Protein AF-A0A3G8M3N9-F1 (afdb_monomer_lite)

Foldseek 3Di:
DPPPPDPQVQDLLDDPPDDCPDPLNVQLNVLLVVLCVVLHPPQGSVLSNVLSVLVSVLVVLVVVVVVPDPVSVVVNVVSVVVNVVSVVVSVVVSVVVVVPDPPCPDPVNVVVVVVVVVVVVVVVVVVPDDDDPDDDPPDDDDD

Secondary structure (DSSP, 8-state):
------HHHH-TT--TT--TTSHHHHHHHHHHHHHHHHH-TTS-HHHHHHHHHHHHHHHHHHHHHHTT-TTHHHHHHHHHHHHHHHHHHHHHHHHHHHHHS--TTSHHHHHHHHHHHHHHHHHHHHHTSPPPP----------

Radius of gyration: 30.29 Å; chains: 1; bounding box: 43×37×116 Å

pLDDT: mean 84.7, std 15.25, range [39.91, 98.19]

Structure (mmCIF, N/CA/C/O backbone):
data_AF-A0A3G8M3N9-F1
#
_entry.id   AF-A0A3G8M3N9-F1
#
loop_
_atom_site.group_PDB
_atom_site.id
_atom_site.type_symbol
_atom_site.label_atom_id
_atom_site.label_alt_id
_atom_site.label_comp_id
_atom_site.label_asym_id
_atom_site.label_entity_id
_atom_site.label_seq_id
_atom_site.pdbx_PDB_ins_code
_atom_site.Cartn_x
_atom_site.Cartn_y
_atom_site.Cartn_z
_atom_site.occupancy
_atom_site.B_iso_or_equiv
_atom_site.auth_seq_id
_atom_site.auth_comp_id
_atom_site.auth_asym_id
_atom_site.auth_atom_id
_atom_site.pdbx_PDB_model_num
ATOM 1 N N . MET A 1 1 ? -2.028 -26.681 -23.724 1.00 39.91 1 MET A N 1
ATOM 2 C CA . MET A 1 1 ? -2.853 -26.130 -22.621 1.00 39.91 1 MET A CA 1
ATOM 3 C C . MET A 1 1 ? -2.352 -24.737 -22.240 1.00 39.91 1 MET A C 1
ATOM 5 O O . MET A 1 1 ? -1.288 -24.620 -21.642 1.00 39.91 1 MET A O 1
ATOM 9 N N . LYS A 1 2 ? -3.063 -23.667 -22.626 1.00 42.22 2 LYS A N 1
ATOM 10 C CA . LYS A 1 2 ? -2.748 -22.293 -22.189 1.00 42.22 2 LYS A CA 1
ATOM 11 C C . LYS A 1 2 ? -3.097 -22.171 -20.701 1.00 42.22 2 LYS A C 1
ATOM 13 O O . LYS A 1 2 ? -4.257 -22.325 -20.338 1.00 42.22 2 LYS A O 1
ATOM 18 N N . LYS A 1 3 ? -2.102 -21.921 -19.840 1.00 43.47 3 LYS A N 1
ATOM 19 C CA . LYS A 1 3 ? -2.322 -21.617 -18.417 1.00 43.47 3 LYS A CA 1
ATOM 20 C C . LYS A 1 3 ? -3.145 -20.331 -18.323 1.00 43.47 3 LYS A C 1
ATOM 22 O O . LYS A 1 3 ? -2.592 -19.244 -18.471 1.00 43.47 3 LYS A O 1
ATOM 27 N N . ALA A 1 4 ? -4.442 -20.453 -18.056 1.00 46.28 4 ALA A N 1
ATOM 28 C CA . ALA A 1 4 ? -5.263 -19.355 -17.568 1.00 46.28 4 ALA A CA 1
ATOM 29 C C . ALA A 1 4 ? -4.754 -18.975 -16.166 1.00 46.28 4 ALA A C 1
ATOM 31 O O . ALA A 1 4 ? -5.276 -19.424 -15.150 1.00 46.28 4 ALA A O 1
ATOM 32 N N . ARG A 1 5 ? -3.652 -18.217 -16.094 1.00 43.53 5 ARG A N 1
ATOM 33 C CA . ARG A 1 5 ? -3.229 -17.586 -14.842 1.00 43.53 5 ARG A CA 1
ATOM 34 C C . ARG A 1 5 ? -4.316 -16.579 -14.492 1.00 43.53 5 ARG A C 1
ATOM 36 O O . ARG A 1 5 ? -4.538 -15.624 -15.229 1.00 43.53 5 ARG A O 1
ATOM 43 N N . ALA A 1 6 ? -5.046 -16.888 -13.428 1.00 47.31 6 ALA A N 1
ATOM 44 C CA . ALA A 1 6 ? -6.281 -16.234 -13.051 1.00 47.31 6 ALA A CA 1
ATOM 45 C C . ALA A 1 6 ? -6.126 -14.708 -12.988 1.00 47.31 6 ALA A C 1
ATOM 47 O O . ALA A 1 6 ? -5.319 -14.169 -12.232 1.00 47.31 6 ALA A O 1
ATOM 48 N N . VAL A 1 7 ? -6.964 -14.021 -13.763 1.00 51.06 7 VAL A N 1
ATOM 49 C CA . VAL A 1 7 ? -7.136 -12.559 -13.783 1.00 51.06 7 VAL A CA 1
ATOM 50 C C . VAL A 1 7 ? -7.358 -12.003 -12.367 1.00 51.06 7 VAL A C 1
ATOM 52 O O . VAL A 1 7 ? -6.904 -10.912 -12.041 1.00 51.06 7 VAL A O 1
ATOM 55 N N . VAL A 1 8 ? -7.967 -12.797 -11.480 1.00 51.59 8 VAL A N 1
ATOM 56 C CA . VAL A 1 8 ? -8.188 -12.453 -10.067 1.00 51.59 8 VAL A CA 1
ATOM 57 C C . VAL A 1 8 ? -6.897 -12.495 -9.240 1.00 51.59 8 VAL A C 1
ATOM 59 O O . VAL A 1 8 ? -6.744 -11.711 -8.309 1.00 51.59 8 VAL A O 1
ATOM 62 N N . THR A 1 9 ? -5.926 -13.354 -9.565 1.00 60.75 9 THR A N 1
ATOM 63 C CA . THR A 1 9 ? -4.680 -13.464 -8.785 1.00 60.75 9 THR A CA 1
ATOM 64 C C . THR A 1 9 ? -3.749 -12.275 -9.026 1.00 60.75 9 THR A C 1
ATOM 66 O O . THR A 1 9 ? -3.033 -11.891 -8.103 1.00 60.75 9 THR A O 1
ATOM 69 N N . ASN A 1 10 ? -3.826 -11.641 -10.203 1.00 72.69 10 ASN A N 1
ATOM 70 C CA . ASN A 1 10 ? -2.924 -10.558 -10.609 1.00 72.69 10 ASN A CA 1
ATOM 71 C C . ASN A 1 10 ? -3.518 -9.143 -10.535 1.00 72.69 10 ASN A C 1
ATOM 73 O O . ASN A 1 10 ? -2.767 -8.196 -10.750 1.00 72.69 10 ASN A O 1
ATOM 77 N N . ASP A 1 11 ? -4.810 -8.973 -10.231 1.00 86.88 11 ASP A N 1
ATOM 78 C CA . ASP A 1 11 ? -5.426 -7.640 -10.134 1.00 86.88 11 ASP A CA 1
ATOM 79 C C . ASP A 1 11 ? -5.176 -6.984 -8.759 1.00 86.88 11 ASP A C 1
ATOM 81 O O . ASP A 1 11 ? -5.795 -7.390 -7.767 1.00 86.88 11 ASP A O 1
ATOM 85 N N . PRO A 1 12 ? -4.319 -5.953 -8.653 1.00 88.56 12 PRO A N 1
ATOM 86 C CA . PRO A 1 12 ? -4.007 -5.311 -7.375 1.00 88.56 12 PRO A CA 1
ATOM 87 C C . PRO A 1 12 ? -5.227 -4.676 -6.695 1.00 88.56 12 PRO A C 1
ATOM 89 O O . PRO A 1 12 ? -5.212 -4.511 -5.479 1.00 88.56 12 PRO A O 1
ATOM 92 N N . ARG A 1 13 ? -6.299 -4.391 -7.447 1.00 90.06 13 ARG A N 1
ATOM 93 C CA . ARG A 1 13 ? -7.539 -3.787 -6.941 1.00 90.06 13 ARG A CA 1
ATOM 94 C C . ARG A 1 13 ? -8.489 -4.779 -6.277 1.00 90.06 13 ARG A C 1
ATOM 96 O O . ARG A 1 13 ? -9.524 -4.362 -5.767 1.00 90.06 13 ARG A O 1
ATOM 103 N N . ARG A 1 14 ? -8.200 -6.085 -6.308 1.00 88.56 14 ARG A N 1
ATOM 104 C CA . ARG A 1 14 ? -9.098 -7.131 -5.788 1.00 88.56 14 ARG A CA 1
ATOM 105 C C . ARG A 1 14 ? -8.430 -7.947 -4.692 1.00 88.56 14 ARG A C 1
ATOM 107 O O . ARG A 1 14 ? -7.286 -8.372 -4.841 1.00 88.56 14 ARG A O 1
ATOM 114 N N . LEU A 1 15 ? -9.189 -8.223 -3.635 1.00 84.88 15 LEU A N 1
ATOM 115 C CA . LEU A 1 15 ? -8.854 -9.188 -2.589 1.00 84.88 15 LEU A CA 1
ATOM 116 C C . LEU A 1 15 ? -9.733 -10.431 -2.735 1.00 84.88 15 LEU A C 1
ATOM 118 O O . LEU A 1 15 ? -10.928 -10.336 -3.022 1.00 84.88 15 LEU A O 1
ATOM 122 N N . ALA A 1 16 ? -9.134 -11.607 -2.555 1.00 83.31 16 ALA A N 1
ATOM 123 C CA . ALA A 1 16 ? -9.873 -12.863 -2.578 1.00 83.31 16 ALA A CA 1
ATOM 124 C C . ALA A 1 16 ? -10.864 -12.909 -1.404 1.00 83.31 16 ALA A C 1
ATOM 126 O O . ALA A 1 16 ? -10.524 -12.519 -0.292 1.00 83.31 16 ALA A O 1
ATOM 127 N N . GLY A 1 17 ? -12.091 -13.366 -1.662 1.00 83.25 17 GLY A N 1
ATOM 128 C CA . GLY A 1 17 ? -13.136 -13.470 -0.639 1.00 83.25 17 GLY A CA 1
ATOM 129 C C . GLY A 1 17 ? -13.821 -12.151 -0.261 1.00 83.25 17 GLY A C 1
ATOM 130 O O . GLY A 1 17 ? -14.751 -12.178 0.536 1.00 83.25 17 GLY A O 1
ATOM 131 N N . ILE A 1 18 ? -13.427 -11.011 -0.846 1.00 83.62 18 ILE A N 1
ATOM 132 C CA . ILE A 1 18 ? -14.061 -9.716 -0.567 1.00 83.62 18 ILE A CA 1
ATOM 133 C C . ILE A 1 18 ? -14.978 -9.302 -1.715 1.00 83.62 18 ILE A C 1
ATOM 135 O O . ILE A 1 18 ? -14.574 -9.162 -2.873 1.00 83.62 18 ILE A O 1
ATOM 139 N N . ALA A 1 19 ? -16.233 -9.035 -1.365 1.00 88.69 19 ALA A N 1
ATOM 140 C CA . ALA A 1 19 ? -17.197 -8.421 -2.255 1.00 88.69 19 ALA A CA 1
ATOM 141 C C . ALA A 1 19 ? -16.809 -6.962 -2.539 1.00 88.69 19 ALA A C 1
ATOM 143 O O . ALA A 1 19 ? -16.996 -6.069 -1.709 1.00 88.69 19 ALA A O 1
ATOM 144 N N . MET A 1 20 ? -16.306 -6.700 -3.745 1.00 88.56 20 MET A N 1
ATOM 145 C CA . MET A 1 20 ? -15.821 -5.376 -4.159 1.00 88.56 20 MET A CA 1
ATOM 146 C C . MET A 1 20 ? -16.928 -4.315 -4.301 1.00 88.56 20 MET A C 1
ATOM 148 O O . MET A 1 20 ? -16.626 -3.140 -4.492 1.00 88.56 20 MET A O 1
ATOM 152 N N . HIS A 1 21 ? -18.199 -4.711 -4.213 1.00 91.94 21 HIS A N 1
ATOM 153 C CA . HIS A 1 21 ? -19.342 -3.798 -4.162 1.00 91.94 21 HIS A CA 1
ATOM 154 C C . HIS A 1 21 ? -19.680 -3.332 -2.739 1.00 91.94 21 HIS A C 1
ATOM 156 O O . HIS A 1 21 ? -20.480 -2.417 -2.590 1.00 91.94 21 HIS A O 1
ATOM 162 N N . SER A 1 22 ? -19.115 -3.946 -1.694 1.00 94.12 22 SER A N 1
ATOM 163 C CA . SER A 1 22 ? -19.306 -3.502 -0.307 1.00 94.12 22 SER A CA 1
ATOM 164 C C . SER A 1 22 ? -18.595 -2.169 -0.047 1.00 94.12 22 SER A C 1
ATOM 166 O O . SER A 1 22 ? -17.692 -1.795 -0.794 1.00 94.12 22 SER A O 1
ATOM 168 N N . ALA A 1 23 ? -18.966 -1.455 1.021 1.00 93.25 23 ALA A N 1
ATOM 169 C CA . ALA A 1 23 ? -18.277 -0.220 1.413 1.00 93.25 23 ALA A CA 1
ATOM 170 C C . ALA A 1 23 ? -16.768 -0.454 1.628 1.00 93.25 23 ALA A C 1
ATOM 172 O O . ALA A 1 23 ? -15.947 0.249 1.046 1.00 93.25 23 ALA A O 1
ATOM 173 N N . HIS A 1 24 ? -16.416 -1.516 2.359 1.00 91.19 24 HIS A N 1
ATOM 174 C CA . HIS A 1 24 ? -15.036 -1.952 2.584 1.00 91.19 24 HIS A CA 1
ATOM 175 C C . HIS A 1 24 ? -14.316 -2.322 1.280 1.00 91.19 24 HIS A C 1
ATOM 177 O O . HIS A 1 24 ? -13.186 -1.901 1.052 1.00 91.19 24 HIS A O 1
ATOM 183 N N . GLY A 1 25 ? -14.982 -3.062 0.390 1.00 94.25 25 GLY A N 1
ATOM 184 C CA . GLY A 1 25 ? -14.426 -3.422 -0.913 1.00 94.25 25 GLY A CA 1
ATOM 185 C C . GLY A 1 25 ? -14.168 -2.208 -1.809 1.00 94.25 25 GLY A C 1
ATOM 186 O O . GLY A 1 25 ? -13.140 -2.152 -2.478 1.00 94.25 25 GLY A O 1
ATOM 187 N N . ARG A 1 26 ? -15.065 -1.213 -1.807 1.00 95.75 26 ARG A N 1
ATOM 188 C CA . ARG A 1 26 ? -14.851 0.053 -2.526 1.00 95.75 26 ARG A CA 1
ATOM 189 C C . ARG A 1 26 ? -13.676 0.827 -1.936 1.00 95.75 26 ARG A C 1
ATOM 191 O O . ARG A 1 26 ? -12.767 1.158 -2.683 1.00 95.75 26 ARG A O 1
ATOM 198 N N . ARG A 1 27 ? -13.624 0.990 -0.608 1.00 95.81 27 ARG A N 1
ATOM 199 C CA . ARG A 1 27 ? -12.524 1.708 0.051 1.00 95.81 27 ARG A CA 1
ATOM 200 C C . ARG A 1 27 ? -11.165 1.059 -0.208 1.00 95.81 27 ARG A C 1
ATOM 202 O O . ARG A 1 27 ? -10.208 1.756 -0.524 1.00 95.81 27 ARG A O 1
ATOM 209 N N . PHE A 1 28 ? -11.087 -0.272 -0.159 1.00 96.06 28 PHE A N 1
ATOM 210 C CA . PHE A 1 28 ? -9.870 -0.995 -0.531 1.00 96.06 28 PHE A CA 1
ATOM 211 C C . PHE A 1 28 ? -9.420 -0.665 -1.960 1.00 96.06 28 PHE A C 1
ATOM 213 O O . PHE A 1 28 ? -8.230 -0.468 -2.202 1.00 96.06 28 PHE A O 1
ATOM 220 N N . ARG A 1 29 ? -10.363 -0.610 -2.910 1.00 95.50 29 ARG A N 1
ATOM 221 C CA . ARG A 1 29 ? -10.065 -0.275 -4.307 1.00 95.50 29 ARG A CA 1
ATOM 222 C C . ARG A 1 29 ? -9.482 1.127 -4.424 1.00 95.50 29 ARG A C 1
ATOM 224 O O . ARG A 1 29 ? -8.472 1.277 -5.103 1.00 95.50 29 ARG A O 1
ATOM 231 N N . ASP A 1 30 ? -10.083 2.100 -3.747 1.00 96.94 30 ASP A N 1
ATOM 232 C CA . ASP A 1 30 ? -9.629 3.493 -3.767 1.00 96.94 30 ASP A CA 1
ATOM 233 C C . ASP A 1 30 ? -8.181 3.592 -3.260 1.00 96.94 30 ASP A C 1
ATOM 235 O O . ASP A 1 30 ? -7.311 4.138 -3.939 1.00 96.94 30 ASP A O 1
ATOM 239 N N . ILE A 1 31 ? -7.888 2.947 -2.126 1.00 97.19 31 ILE A N 1
ATOM 240 C CA . ILE A 1 31 ? -6.537 2.895 -1.551 1.00 97.19 31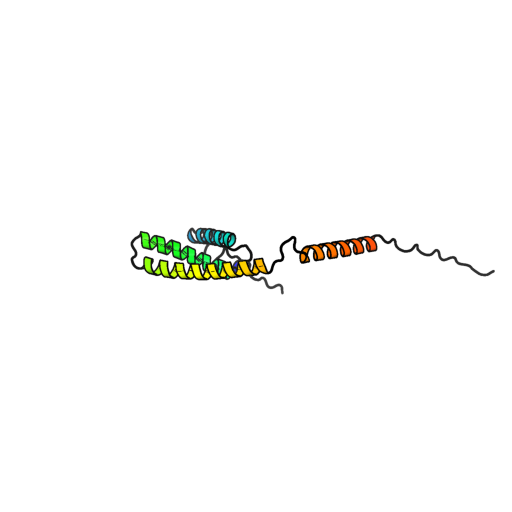 ILE A CA 1
ATOM 241 C C . ILE A 1 31 ? -5.558 2.198 -2.507 1.00 97.19 31 ILE A C 1
ATOM 243 O O . ILE A 1 31 ? -4.448 2.683 -2.729 1.00 97.19 31 ILE A O 1
ATOM 247 N N . ALA A 1 32 ? -5.947 1.067 -3.101 1.00 95.88 32 ALA A N 1
ATOM 248 C CA . ALA A 1 32 ? -5.096 0.352 -4.050 1.00 95.88 32 ALA A CA 1
ATOM 249 C C . ALA A 1 32 ? -4.782 1.197 -5.290 1.00 95.88 32 ALA A C 1
ATOM 251 O O . ALA A 1 32 ? -3.663 1.151 -5.805 1.00 95.88 32 ALA A O 1
ATOM 252 N N . GLU A 1 33 ? -5.739 1.993 -5.762 1.00 95.75 33 GLU A N 1
ATOM 253 C CA . GLU A 1 33 ? -5.532 2.934 -6.859 1.00 95.75 33 GLU A CA 1
ATOM 254 C C . GLU A 1 33 ? -4.569 4.059 -6.494 1.00 95.75 33 GLU A C 1
ATOM 256 O O . GLU A 1 33 ? -3.694 4.377 -7.298 1.00 95.75 33 GLU A O 1
ATOM 261 N N . GLU A 1 34 ? -4.668 4.620 -5.293 1.00 96.75 34 GLU A N 1
ATOM 262 C CA . GLU A 1 34 ? -3.703 5.602 -4.789 1.00 96.75 34 GLU A CA 1
ATOM 263 C C . GLU A 1 34 ? -2.292 5.015 -4.690 1.00 96.75 34 GLU A C 1
ATOM 265 O O . GLU A 1 34 ? -1.335 5.624 -5.166 1.00 96.75 34 GLU A O 1
ATOM 270 N N . VAL A 1 35 ? -2.157 3.795 -4.163 1.00 96.12 35 VAL A N 1
ATOM 271 C CA . VAL A 1 35 ? -0.870 3.090 -4.082 1.00 96.12 35 VAL A CA 1
ATOM 272 C C . VAL A 1 35 ? -0.283 2.863 -5.480 1.00 96.12 35 VAL A C 1
ATOM 274 O O . VAL A 1 35 ? 0.901 3.110 -5.705 1.00 96.12 35 VAL A O 1
ATOM 277 N N . MET A 1 36 ? -1.086 2.435 -6.455 1.00 95.00 36 MET A N 1
ATOM 278 C CA . MET A 1 36 ? -0.608 2.276 -7.834 1.00 95.00 36 MET A CA 1
ATOM 279 C C . MET A 1 36 ? -0.209 3.605 -8.479 1.00 95.00 36 MET A C 1
ATOM 281 O O . MET A 1 36 ? 0.768 3.643 -9.224 1.00 95.00 36 MET A O 1
ATOM 285 N N . LYS A 1 37 ? -0.931 4.696 -8.198 1.00 95.19 37 LYS A N 1
ATOM 286 C CA . LYS A 1 37 ? -0.552 6.040 -8.660 1.00 95.19 37 LYS A CA 1
ATOM 287 C C . LYS A 1 37 ? 0.781 6.477 -8.046 1.00 95.19 37 LYS A C 1
ATOM 289 O O . LYS A 1 37 ? 1.620 7.030 -8.752 1.00 95.19 37 LYS A O 1
ATOM 294 N N . GLU A 1 38 ? 1.002 6.195 -6.761 1.00 95.25 38 GLU A N 1
ATOM 295 C CA . GLU A 1 38 ? 2.224 6.571 -6.041 1.00 95.25 38 GLU A CA 1
ATOM 296 C C . GLU A 1 38 ? 3.452 5.770 -6.507 1.00 95.25 38 GLU A C 1
ATOM 298 O O . GLU A 1 38 ? 4.523 6.340 -6.734 1.00 95.25 38 GLU A O 1
ATOM 303 N N . PHE A 1 39 ? 3.327 4.449 -6.665 1.00 94.25 39 PHE A N 1
ATOM 304 C CA . PHE A 1 39 ? 4.469 3.564 -6.937 1.00 94.25 39 PHE A CA 1
ATOM 305 C C . PHE A 1 39 ? 4.607 3.132 -8.400 1.00 94.25 39 PHE A C 1
ATOM 307 O O . PHE A 1 39 ? 5.645 2.580 -8.766 1.00 94.25 39 PHE A O 1
ATOM 314 N N . GLY A 1 40 ? 3.622 3.447 -9.239 1.00 88.88 40 GLY A N 1
ATOM 315 C CA . GLY A 1 40 ? 3.601 3.131 -10.663 1.00 88.88 40 GLY A CA 1
ATOM 316 C C . GLY A 1 40 ? 2.979 1.765 -10.989 1.00 88.88 40 GLY A C 1
ATOM 317 O O . GLY A 1 40 ? 2.779 0.929 -10.102 1.00 88.88 40 GLY A O 1
ATOM 318 N N . PRO A 1 41 ? 2.680 1.517 -12.279 1.00 85.75 41 PRO A N 1
ATOM 319 C CA . PRO A 1 41 ? 2.017 0.293 -12.739 1.00 85.75 41 PRO A CA 1
ATOM 320 C C . PRO A 1 41 ? 2.885 -0.968 -12.604 1.00 85.75 41 PRO A C 1
ATOM 322 O O . PRO A 1 41 ? 2.346 -2.068 -12.518 1.00 85.75 41 PRO A O 1
ATOM 325 N N . ASP A 1 42 ? 4.210 -0.816 -12.536 1.00 86.06 42 ASP A N 1
ATOM 326 C CA . ASP A 1 42 ? 5.166 -1.926 -12.411 1.00 86.06 42 ASP A CA 1
ATOM 327 C C . ASP A 1 42 ? 5.378 -2.387 -10.958 1.00 86.06 42 ASP A C 1
ATOM 329 O O . ASP A 1 42 ? 6.169 -3.299 -10.679 1.00 86.06 42 ASP A O 1
ATOM 333 N N . ALA A 1 43 ? 4.692 -1.756 -9.999 1.00 90.56 43 ALA A N 1
ATOM 334 C CA . ALA A 1 43 ? 4.725 -2.169 -8.607 1.00 90.56 43 ALA A CA 1
ATOM 335 C C . ALA A 1 43 ? 4.136 -3.588 -8.460 1.00 90.56 43 ALA A C 1
ATOM 337 O O . ALA A 1 43 ? 3.035 -3.853 -8.947 1.00 90.56 43 ALA A O 1
ATOM 338 N N . PRO A 1 44 ? 4.809 -4.524 -7.760 1.00 91.94 44 PRO A N 1
ATOM 339 C CA . PRO A 1 44 ? 4.297 -5.887 -7.660 1.00 91.94 44 PRO A CA 1
ATOM 340 C C . PRO A 1 44 ? 2.933 -5.952 -6.983 1.00 91.94 44 PRO A C 1
ATOM 342 O O . PRO A 1 44 ? 2.780 -5.496 -5.849 1.00 91.94 44 PRO A O 1
ATOM 345 N N . THR A 1 45 ? 1.974 -6.604 -7.645 1.00 92.19 45 THR A N 1
ATOM 346 C CA . THR A 1 45 ? 0.582 -6.741 -7.189 1.00 92.19 45 THR A CA 1
ATOM 347 C C . THR A 1 45 ? 0.478 -7.173 -5.728 1.00 92.19 45 THR A C 1
ATOM 349 O O . THR A 1 45 ? -0.313 -6.618 -4.970 1.00 92.19 45 THR A O 1
ATOM 352 N N . THR A 1 46 ? 1.288 -8.145 -5.300 1.00 92.38 46 THR A N 1
ATOM 353 C CA . THR A 1 46 ? 1.276 -8.636 -3.914 1.00 92.38 46 THR A CA 1
ATOM 354 C C . THR A 1 46 ? 1.638 -7.543 -2.914 1.00 92.38 46 THR A C 1
ATOM 356 O O . THR A 1 46 ? 0.975 -7.422 -1.890 1.00 92.38 46 THR A O 1
ATOM 359 N N . LYS A 1 47 ? 2.627 -6.701 -3.235 1.00 94.06 47 LYS A N 1
ATOM 360 C CA . LYS A 1 47 ? 3.049 -5.582 -2.386 1.00 94.06 47 LYS A CA 1
ATOM 361 C C . LYS A 1 47 ? 2.055 -4.429 -2.400 1.00 94.06 47 LYS A C 1
ATOM 363 O O . LYS A 1 47 ? 1.834 -3.826 -1.357 1.00 94.06 47 LYS A O 1
ATOM 368 N N . VAL A 1 48 ? 1.416 -4.168 -3.541 1.00 94.62 48 VAL A N 1
ATOM 369 C CA . VAL A 1 48 ? 0.320 -3.192 -3.626 1.00 94.62 48 VAL A CA 1
ATOM 370 C C . VAL A 1 48 ? -0.846 -3.623 -2.735 1.00 94.62 48 VAL A C 1
ATOM 372 O O . VAL A 1 48 ? -1.319 -2.827 -1.929 1.00 94.62 48 VAL A O 1
ATOM 375 N N . ARG A 1 49 ? -1.266 -4.892 -2.806 1.00 94.38 49 ARG A N 1
ATOM 376 C CA . ARG A 1 49 ? -2.338 -5.431 -1.951 1.00 94.38 49 ARG A CA 1
ATOM 377 C C . ARG A 1 49 ? -1.978 -5.398 -0.471 1.00 94.38 49 ARG A C 1
ATOM 379 O O . ARG A 1 49 ? -2.807 -4.998 0.340 1.00 94.38 49 ARG A O 1
ATOM 386 N N . GLU A 1 50 ? -0.758 -5.807 -0.130 1.00 95.31 50 GLU A N 1
ATOM 387 C CA . GLU A 1 50 ? -0.244 -5.785 1.243 1.00 95.31 50 GLU A CA 1
ATOM 388 C C . GLU A 1 50 ? -0.292 -4.361 1.813 1.00 95.31 50 GLU A C 1
ATOM 390 O O . GLU A 1 50 ? -0.905 -4.139 2.854 1.00 95.31 50 GLU A O 1
ATOM 395 N N . LEU A 1 51 ? 0.250 -3.377 1.086 1.00 97.44 51 LEU A N 1
ATOM 396 C CA . LEU A 1 51 ? 0.242 -1.976 1.512 1.00 97.44 51 LEU A CA 1
ATOM 397 C C . LEU A 1 51 ? -1.178 -1.412 1.626 1.00 97.44 51 LEU A C 1
ATOM 399 O O . LEU A 1 51 ? -1.496 -0.740 2.603 1.00 97.44 51 LEU A O 1
ATOM 403 N N . SER A 1 52 ? -2.042 -1.722 0.660 1.00 96.81 52 SER A N 1
ATOM 404 C CA . SER A 1 52 ? -3.430 -1.245 0.655 1.00 96.81 52 SER A CA 1
ATOM 405 C C . SER A 1 52 ? -4.224 -1.805 1.833 1.00 96.81 52 SER A C 1
ATOM 407 O O . SER A 1 52 ? -4.979 -1.082 2.474 1.00 96.81 52 SER A O 1
ATOM 409 N N . THR A 1 53 ? -3.997 -3.077 2.168 1.00 96.00 53 THR A N 1
ATOM 410 C CA . THR A 1 53 ? -4.611 -3.717 3.338 1.00 96.00 53 THR A CA 1
ATOM 411 C C . THR A 1 53 ? -4.115 -3.067 4.627 1.00 96.00 53 THR A C 1
ATOM 413 O O . THR A 1 53 ? -4.921 -2.740 5.487 1.00 96.00 53 THR A O 1
ATOM 416 N N . LEU A 1 54 ? -2.807 -2.810 4.751 1.00 97.25 54 LEU A N 1
ATOM 417 C CA . LEU A 1 54 ? -2.245 -2.143 5.929 1.00 97.25 54 LEU A CA 1
ATOM 418 C C . LEU A 1 54 ? -2.789 -0.718 6.111 1.00 97.25 54 LEU A C 1
ATOM 420 O O . LEU A 1 54 ? -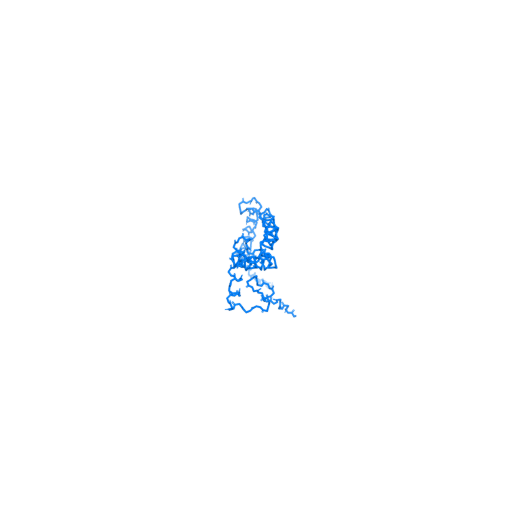3.137 -0.354 7.232 1.00 97.25 54 LEU A O 1
ATOM 424 N N . ARG A 1 55 ? -2.897 0.069 5.031 1.00 97.75 55 ARG A N 1
ATOM 425 C CA . ARG A 1 55 ? -3.488 1.420 5.064 1.00 97.75 55 ARG A CA 1
ATOM 426 C C . ARG A 1 55 ? -4.968 1.378 5.455 1.00 97.75 55 ARG A C 1
ATOM 428 O O . ARG A 1 55 ? -5.388 2.139 6.316 1.00 97.75 55 ARG A O 1
ATOM 435 N N . MET A 1 56 ? -5.733 0.435 4.909 1.00 96.56 56 MET A N 1
ATOM 436 C CA . MET A 1 56 ? -7.135 0.240 5.282 1.00 96.56 56 MET A CA 1
ATOM 437 C C . MET A 1 56 ? -7.299 -0.166 6.757 1.00 96.56 56 MET A C 1
ATOM 439 O O . MET A 1 56 ? -8.171 0.351 7.451 1.00 96.56 56 MET A O 1
ATOM 443 N N . THR A 1 57 ? -6.441 -1.054 7.269 1.00 96.19 57 THR A N 1
ATOM 444 C CA . THR A 1 57 ? -6.430 -1.411 8.696 1.00 96.19 57 THR A CA 1
ATOM 445 C C . THR A 1 57 ? -6.062 -0.210 9.565 1.00 96.19 57 THR A C 1
ATOM 447 O O . THR A 1 57 ? -6.664 -0.018 10.619 1.00 96.19 57 THR A O 1
ATOM 450 N N . LEU A 1 58 ? -5.110 0.621 9.129 1.00 97.56 58 LEU A N 1
ATOM 451 C CA . LEU A 1 58 ? -4.740 1.850 9.829 1.00 97.56 58 LEU A CA 1
ATOM 452 C C . LEU A 1 58 ? -5.930 2.815 9.944 1.00 97.56 58 LEU A C 1
ATOM 454 O O . LEU A 1 58 ? -6.173 3.308 11.040 1.00 97.56 58 LEU A O 1
ATOM 458 N N . GLU A 1 59 ? -6.704 3.025 8.873 1.00 97.00 59 GLU A N 1
ATOM 459 C CA . GLU A 1 59 ? -7.925 3.853 8.907 1.00 97.00 59 GLU A CA 1
ATOM 460 C C . GLU A 1 59 ? -8.945 3.337 9.934 1.00 97.00 59 GLU A C 1
ATOM 462 O O . GLU A 1 59 ? -9.525 4.109 10.705 1.00 97.00 59 GLU A O 1
ATOM 467 N N . GLY A 1 60 ? -9.131 2.014 9.988 1.00 95.94 60 GLY A N 1
ATOM 468 C CA . GLY A 1 60 ? -9.994 1.375 10.981 1.00 95.94 60 GLY A CA 1
ATOM 469 C C . GLY A 1 60 ? -9.497 1.591 12.413 1.00 95.94 60 GLY A C 1
ATOM 470 O O . GLY A 1 60 ? -10.280 1.952 13.290 1.00 95.94 60 GLY A O 1
ATOM 471 N N . MET A 1 61 ? -8.192 1.436 12.655 1.00 96.62 61 MET A N 1
ATOM 472 C CA . MET A 1 61 ? -7.597 1.657 13.980 1.00 96.62 61 MET A CA 1
ATOM 473 C C . MET A 1 61 ? -7.625 3.126 14.401 1.00 96.62 61 MET A C 1
ATOM 475 O O . MET A 1 61 ? -7.876 3.418 15.564 1.00 96.62 61 MET A O 1
ATOM 479 N N . GLN A 1 62 ? -7.423 4.063 13.475 1.00 96.69 62 GLN A N 1
ATOM 480 C CA . GLN A 1 62 ? -7.572 5.495 13.747 1.00 96.69 62 GLN A CA 1
ATOM 481 C C . GLN A 1 62 ? -9.008 5.834 14.150 1.00 96.69 62 GLN A C 1
ATOM 483 O O . GLN A 1 62 ? -9.217 6.570 15.111 1.00 96.69 62 GLN A O 1
ATOM 488 N N . SER A 1 63 ? -9.991 5.236 13.476 1.00 96.50 63 SER A N 1
ATOM 489 C CA . SER A 1 63 ? -11.402 5.386 13.843 1.00 96.50 63 SER A CA 1
ATOM 490 C C . SER A 1 63 ? -11.687 4.831 15.247 1.00 96.50 63 SER A C 1
ATOM 492 O O . SER A 1 63 ? -12.368 5.485 16.033 1.00 96.50 63 SER A O 1
ATOM 494 N N . ALA A 1 64 ? -11.118 3.671 15.597 1.00 95.69 64 ALA A N 1
ATOM 495 C CA . ALA A 1 64 ? -11.232 3.089 16.938 1.00 95.69 64 ALA A CA 1
ATOM 496 C C . ALA A 1 64 ? -10.570 3.959 18.024 1.00 95.69 64 ALA A C 1
ATOM 498 O O . ALA A 1 64 ? -11.148 4.159 19.090 1.00 95.69 64 ALA A O 1
ATOM 499 N N . ALA A 1 65 ? -9.399 4.536 17.738 1.00 96.31 65 ALA A N 1
ATOM 500 C CA . ALA A 1 65 ? -8.717 5.454 18.651 1.00 96.31 65 ALA A CA 1
ATOM 501 C C . ALA A 1 65 ? -9.550 6.715 18.925 1.00 96.31 65 ALA A C 1
ATOM 503 O O . ALA A 1 65 ? -9.667 7.136 20.072 1.00 96.31 65 ALA A O 1
ATOM 504 N N . ILE A 1 66 ? -10.176 7.291 17.890 1.00 96.38 66 ILE A N 1
ATOM 505 C CA . ILE A 1 66 ? -11.084 8.443 18.033 1.00 96.38 66 ILE A CA 1
ATOM 506 C C . ILE A 1 66 ? -12.313 8.074 18.876 1.00 96.38 66 ILE A C 1
ATOM 508 O O . ILE A 1 66 ? -12.785 8.890 19.662 1.00 96.38 66 ILE A O 1
ATOM 512 N N . ALA A 1 67 ? -12.802 6.837 18.758 1.00 96.56 67 ALA A N 1
ATOM 513 C CA . ALA A 1 67 ? -13.880 6.306 19.590 1.00 96.56 67 ALA A CA 1
ATOM 514 C C . ALA A 1 67 ? -13.452 5.984 21.039 1.00 96.56 67 ALA A C 1
ATOM 516 O O . ALA A 1 67 ? -14.286 5.561 21.837 1.00 96.56 67 ALA A O 1
ATOM 517 N N . GLY A 1 68 ? -12.179 6.195 21.391 1.00 95.12 68 GLY A N 1
ATOM 518 C CA . GLY A 1 68 ? -11.663 6.036 22.748 1.00 95.12 68 GLY A CA 1
ATOM 519 C C . GLY A 1 68 ? -11.106 4.650 23.074 1.00 95.12 68 GLY A C 1
ATOM 520 O O . GLY A 1 68 ? -10.922 4.362 24.253 1.00 95.12 68 GLY A O 1
ATOM 521 N N . ASP A 1 69 ? -10.824 3.792 22.084 1.00 95.81 69 ASP A N 1
ATOM 522 C CA . ASP A 1 69 ? -10.142 2.514 22.334 1.00 95.81 69 ASP A CA 1
ATOM 523 C C . ASP A 1 69 ? -8.673 2.753 22.744 1.00 95.81 69 ASP A C 1
ATOM 525 O O . ASP A 1 69 ? -7.857 3.166 21.908 1.00 95.81 69 ASP A O 1
ATOM 529 N N . PRO A 1 70 ? -8.288 2.463 24.003 1.00 89.44 70 PRO A N 1
ATOM 530 C CA . PRO A 1 70 ? -6.928 2.699 24.478 1.00 89.44 70 PRO A CA 1
ATOM 531 C C . PRO A 1 70 ? -5.893 1.779 23.809 1.00 89.44 70 PRO A C 1
ATOM 533 O O . PRO A 1 70 ? -4.715 2.127 23.752 1.00 89.44 70 PRO A O 1
ATOM 536 N N . ASN A 1 71 ? -6.305 0.631 23.256 1.00 91.19 71 ASN A N 1
ATOM 537 C CA . ASN A 1 71 ? -5.397 -0.316 22.599 1.00 91.19 71 ASN A CA 1
ATOM 538 C C . ASN A 1 71 ? -5.0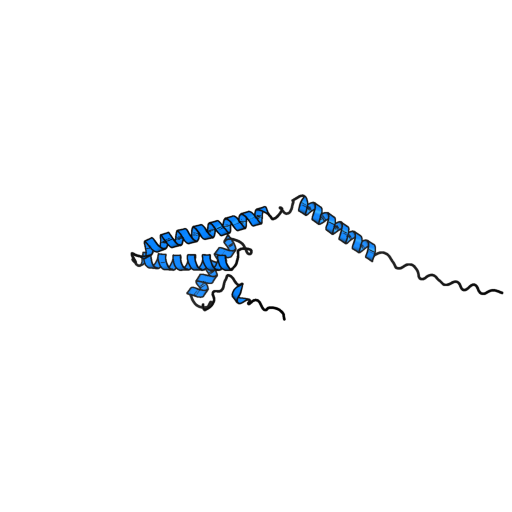70 0.074 21.148 1.00 91.19 71 ASN A C 1
ATOM 540 O O . ASN A 1 71 ? -4.151 -0.484 20.528 1.00 91.19 71 ASN A O 1
ATOM 544 N N . ALA A 1 72 ? -5.810 1.033 20.590 1.00 93.81 72 ALA A N 1
ATOM 545 C CA . ALA A 1 72 ? -5.645 1.455 19.210 1.00 93.81 72 ALA A CA 1
ATOM 546 C C . ALA A 1 72 ? -4.349 2.254 18.998 1.00 93.81 72 ALA A C 1
ATOM 548 O O . ALA A 1 72 ? -3.690 2.072 17.973 1.00 93.81 72 ALA A O 1
ATOM 549 N N . ALA A 1 73 ? -3.929 3.075 19.969 1.00 91.00 73 ALA A N 1
ATOM 550 C CA . ALA A 1 73 ? -2.757 3.950 19.845 1.00 91.00 73 ALA A CA 1
ATOM 551 C C . ALA A 1 73 ? -1.457 3.171 19.561 1.00 91.00 73 ALA A C 1
ATOM 553 O O . ALA A 1 73 ? -0.767 3.423 18.570 1.00 91.00 73 ALA A O 1
ATOM 554 N N . ASP A 1 74 ? -1.165 2.153 20.367 1.00 92.94 74 ASP A N 1
ATOM 555 C CA . ASP A 1 74 ? 0.008 1.290 20.192 1.00 92.94 74 ASP A CA 1
ATOM 556 C C . ASP A 1 74 ? -0.013 0.535 18.856 1.00 92.94 74 ASP A C 1
ATOM 558 O O . ASP A 1 74 ? 1.009 0.347 18.184 1.00 92.94 74 ASP A O 1
ATOM 562 N N . THR A 1 75 ? -1.200 0.087 18.454 1.00 94.88 75 THR A N 1
ATOM 563 C CA . THR A 1 75 ? -1.396 -0.650 17.206 1.00 94.88 75 THR A CA 1
ATOM 564 C C . THR A 1 75 ? -1.195 0.255 15.992 1.00 94.88 75 THR A C 1
ATOM 566 O O . THR A 1 75 ? -0.537 -0.159 15.035 1.00 94.88 75 THR A O 1
ATOM 569 N N . ILE A 1 76 ? -1.650 1.511 16.051 1.00 97.25 76 ILE A N 1
ATOM 570 C CA . ILE A 1 76 ? -1.405 2.539 15.030 1.00 97.25 76 ILE A CA 1
ATOM 571 C C . ILE A 1 76 ? 0.095 2.756 14.825 1.00 97.25 76 ILE A C 1
ATOM 573 O O . ILE A 1 76 ? 0.554 2.778 13.680 1.00 97.25 76 ILE A O 1
ATOM 577 N N . VAL A 1 77 ? 0.878 2.853 15.903 1.00 96.44 77 VAL A N 1
ATOM 578 C CA . VAL A 1 77 ? 2.337 3.036 15.814 1.00 96.44 77 VAL A CA 1
ATOM 579 C C . VAL A 1 77 ? 2.993 1.834 15.125 1.00 96.44 77 VAL A C 1
ATOM 581 O O . VAL A 1 77 ? 3.784 1.993 14.191 1.00 96.44 77 VAL A O 1
ATOM 584 N N . ARG A 1 78 ? 2.632 0.606 15.519 1.00 95.94 78 ARG A N 1
ATOM 585 C CA . ARG A 1 78 ? 3.159 -0.625 14.897 1.00 95.94 78 ARG A CA 1
ATOM 586 C C . ARG A 1 78 ? 2.775 -0.756 13.418 1.00 95.94 78 ARG A C 1
ATOM 588 O O . ARG A 1 78 ? 3.615 -1.151 12.598 1.00 95.94 78 ARG A O 1
ATOM 595 N N . LEU A 1 79 ? 1.535 -0.413 13.066 1.00 96.75 79 LEU A N 1
ATOM 596 C CA . LEU A 1 79 ? 1.056 -0.402 11.681 1.00 96.75 79 LEU A CA 1
ATOM 597 C C . LEU A 1 79 ? 1.800 0.641 10.849 1.00 96.75 79 LEU A C 1
ATOM 599 O O . LEU A 1 79 ? 2.305 0.308 9.778 1.00 96.75 79 LEU A O 1
ATOM 603 N N . SER A 1 80 ? 1.964 1.854 11.377 1.00 97.62 80 SER A N 1
ATOM 604 C CA . SER A 1 80 ? 2.686 2.950 10.720 1.00 97.62 80 SER A CA 1
ATOM 605 C C . SER A 1 80 ? 4.129 2.566 10.391 1.00 97.62 80 SER A C 1
ATOM 607 O O . SER A 1 80 ? 4.588 2.778 9.270 1.00 97.62 80 SER A O 1
ATOM 609 N N . HIS A 1 81 ? 4.835 1.896 11.308 1.00 98.00 81 HIS A N 1
ATOM 610 C CA . HIS A 1 81 ? 6.180 1.382 11.030 1.00 98.00 81 HIS A CA 1
ATOM 611 C C . HIS A 1 81 ? 6.202 0.312 9.932 1.00 98.00 81 HIS A C 1
ATOM 613 O O . HIS A 1 81 ? 7.125 0.270 9.115 1.00 98.00 81 HIS A O 1
ATOM 619 N N . SER A 1 82 ? 5.204 -0.570 9.899 1.00 97.69 82 SER A N 1
ATOM 620 C CA . SER A 1 82 ? 5.113 -1.619 8.877 1.00 97.69 82 SER A CA 1
ATOM 621 C C . SER A 1 82 ? 4.818 -1.031 7.496 1.00 97.69 82 SER A C 1
ATOM 623 O O . SER A 1 82 ? 5.465 -1.421 6.523 1.00 97.69 82 SER A O 1
ATOM 625 N N . ILE A 1 83 ? 3.937 -0.029 7.436 1.00 98.19 83 ILE A N 1
ATOM 626 C CA . ILE A 1 83 ? 3.660 0.773 6.241 1.00 98.19 83 ILE A CA 1
ATOM 627 C C . ILE A 1 83 ? 4.941 1.465 5.764 1.00 98.19 83 ILE A C 1
ATOM 629 O O . ILE A 1 83 ? 5.367 1.227 4.637 1.00 98.19 83 ILE A O 1
ATOM 633 N N . ALA A 1 84 ? 5.629 2.212 6.632 1.00 98.12 84 ALA A N 1
ATOM 634 C CA . ALA A 1 84 ? 6.843 2.948 6.272 1.00 98.12 84 ALA A CA 1
ATOM 635 C C . ALA A 1 84 ? 7.960 2.036 5.728 1.00 98.12 84 ALA A C 1
ATOM 637 O O . ALA A 1 84 ? 8.646 2.375 4.756 1.00 98.12 84 ALA A O 1
ATOM 638 N N . ARG A 1 85 ? 8.136 0.842 6.315 1.00 97.81 85 ARG A N 1
ATOM 639 C CA . ARG A 1 85 ? 9.091 -0.165 5.819 1.00 97.81 85 ARG A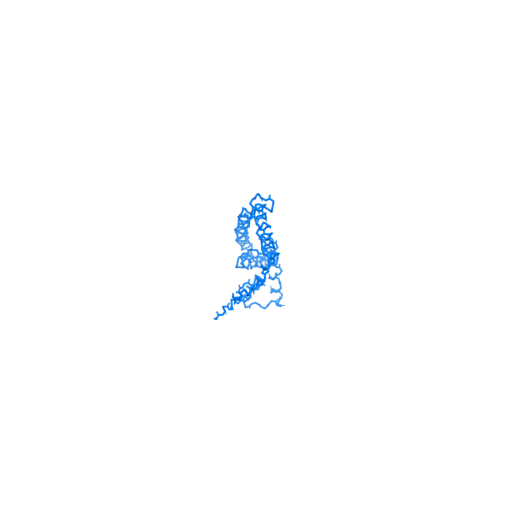 CA 1
ATOM 640 C C . ARG A 1 85 ? 8.725 -0.665 4.424 1.00 97.81 85 ARG A C 1
ATOM 642 O O . ARG A 1 85 ? 9.606 -0.784 3.566 1.00 97.81 85 ARG A O 1
ATOM 649 N N . LEU A 1 86 ? 7.447 -0.958 4.195 1.00 97.19 86 LEU A N 1
ATOM 650 C CA . LEU A 1 86 ? 6.968 -1.458 2.912 1.00 97.19 86 LEU A CA 1
ATOM 651 C C . LEU A 1 86 ? 7.046 -0.383 1.819 1.00 97.19 86 LEU A C 1
ATOM 653 O O . LEU A 1 86 ? 7.555 -0.655 0.731 1.00 97.19 86 LEU A O 1
ATOM 657 N N . GLU A 1 87 ? 6.648 0.849 2.127 1.00 97.50 87 GLU A N 1
ATOM 658 C CA . GLU A 1 87 ? 6.800 2.003 1.238 1.00 97.50 87 GLU A CA 1
ATOM 659 C C . GLU A 1 87 ? 8.266 2.231 0.878 1.00 97.50 87 GLU A C 1
ATOM 661 O O . GLU A 1 87 ? 8.606 2.346 -0.297 1.00 97.50 87 GLU A O 1
ATOM 666 N N . SER A 1 88 ? 9.169 2.198 1.861 1.00 97.12 88 SER A N 1
ATOM 667 C CA . SER A 1 88 ? 10.610 2.327 1.614 1.00 97.12 88 SER A CA 1
ATOM 668 C C . SER A 1 88 ? 11.136 1.237 0.675 1.00 97.12 88 SER A C 1
ATOM 670 O O . SER A 1 88 ? 11.959 1.510 -0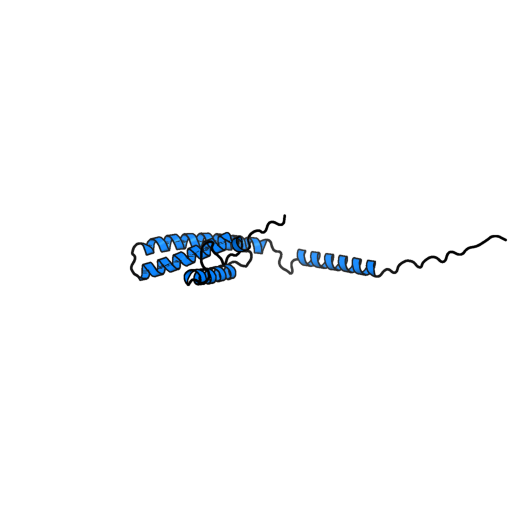.200 1.00 97.12 88 SER A O 1
ATOM 672 N N . SER A 1 89 ? 10.653 -0.002 0.815 1.00 95.25 89 SER A N 1
ATOM 673 C CA . SER A 1 89 ? 10.998 -1.099 -0.097 1.00 95.25 89 SER A CA 1
ATOM 674 C C . SER A 1 89 ? 10.511 -0.835 -1.527 1.00 95.25 89 SER A C 1
ATOM 676 O O . SER A 1 89 ? 11.274 -1.034 -2.477 1.00 95.25 89 SER A O 1
ATOM 678 N N . LEU A 1 90 ? 9.280 -0.342 -1.690 1.00 95.19 90 LEU A N 1
ATOM 679 C CA . LEU A 1 90 ? 8.714 0.008 -2.995 1.00 95.19 90 LEU A CA 1
ATOM 680 C C . LEU A 1 90 ? 9.440 1.195 -3.638 1.00 95.19 90 LEU A C 1
ATOM 682 O O . LEU A 1 90 ? 9.777 1.122 -4.820 1.00 95.19 90 LEU A O 1
ATOM 686 N N . ARG A 1 91 ? 9.771 2.241 -2.867 1.00 95.00 91 ARG A N 1
ATOM 687 C CA . ARG A 1 91 ? 10.551 3.396 -3.348 1.00 95.00 91 ARG A CA 1
ATOM 688 C C . ARG A 1 91 ? 11.927 2.976 -3.849 1.00 95.00 91 ARG A C 1
ATOM 690 O O . ARG A 1 91 ? 12.311 3.373 -4.945 1.00 95.00 91 ARG A O 1
ATOM 697 N N . ARG A 1 92 ? 12.643 2.123 -3.105 1.00 93.44 92 ARG A N 1
ATOM 698 C CA . ARG A 1 92 ? 13.947 1.591 -3.541 1.00 93.44 92 ARG A CA 1
ATOM 699 C C . ARG A 1 92 ? 13.841 0.795 -4.837 1.00 93.44 92 ARG A C 1
ATOM 701 O O . ARG A 1 92 ? 14.671 0.968 -5.722 1.00 93.44 92 ARG A O 1
ATOM 708 N N . ARG A 1 93 ? 12.810 -0.045 -4.978 1.00 90.50 93 ARG A N 1
ATOM 709 C CA . ARG A 1 93 ? 12.573 -0.791 -6.222 1.00 90.50 93 ARG A CA 1
ATOM 710 C C . ARG A 1 93 ? 12.297 0.147 -7.395 1.00 90.50 93 ARG A C 1
ATOM 712 O O . ARG A 1 93 ? 12.896 -0.033 -8.449 1.00 90.50 93 ARG A O 1
ATOM 719 N N . ARG A 1 94 ? 11.425 1.140 -7.207 1.00 89.94 94 ARG A N 1
ATOM 720 C CA . ARG A 1 94 ? 11.118 2.140 -8.235 1.00 89.94 94 ARG A CA 1
ATOM 721 C C . ARG A 1 94 ? 12.378 2.902 -8.648 1.00 89.94 94 ARG A C 1
ATOM 723 O O . ARG A 1 94 ? 12.643 3.028 -9.836 1.00 89.94 94 ARG A O 1
ATOM 730 N N . ALA A 1 95 ? 13.186 3.343 -7.684 1.00 88.81 95 ALA A N 1
ATOM 731 C CA . ALA A 1 95 ? 14.455 4.013 -7.955 1.00 88.81 95 ALA A CA 1
ATOM 732 C C . ALA A 1 95 ? 15.424 3.119 -8.750 1.00 88.81 95 ALA A C 1
ATOM 734 O O . ALA A 1 95 ? 16.012 3.576 -9.726 1.00 88.81 95 ALA A O 1
ATOM 735 N N . ALA A 1 96 ? 15.538 1.835 -8.393 1.00 87.38 96 ALA A N 1
ATOM 736 C CA . ALA A 1 96 ? 16.360 0.878 -9.132 1.00 87.38 96 ALA A CA 1
ATOM 737 C C . ALA A 1 96 ? 15.862 0.667 -10.575 1.00 87.38 96 ALA A C 1
ATOM 739 O O . ALA A 1 96 ? 16.667 0.653 -11.500 1.00 87.38 96 ALA A O 1
ATOM 740 N N . GLN A 1 97 ? 14.547 0.560 -10.791 1.00 84.62 97 GLN A N 1
ATOM 741 C CA . GLN A 1 97 ? 13.966 0.435 -12.137 1.00 84.62 97 GLN A CA 1
ATOM 742 C C . GLN A 1 97 ? 14.222 1.676 -13.001 1.00 84.62 97 GLN A C 1
ATOM 744 O O . GLN A 1 97 ? 14.587 1.549 -14.171 1.00 84.62 97 GLN A O 1
ATOM 749 N N . VAL A 1 98 ? 14.074 2.871 -12.422 1.00 83.38 98 VAL A N 1
ATOM 750 C CA . VAL A 1 98 ? 14.380 4.133 -13.108 1.00 83.38 98 VAL A CA 1
ATOM 751 C C . VAL A 1 98 ? 15.863 4.200 -13.474 1.00 83.38 98 VAL A C 1
ATOM 753 O O . VAL A 1 98 ? 16.183 4.570 -14.596 1.00 83.38 98 VAL A O 1
ATOM 756 N N . ALA A 1 99 ? 16.764 3.775 -12.583 1.00 81.38 99 ALA A N 1
ATOM 757 C CA . ALA A 1 99 ? 18.201 3.754 -12.859 1.00 81.38 99 ALA A CA 1
ATOM 758 C C . ALA A 1 99 ? 18.596 2.767 -13.977 1.00 81.38 99 ALA A C 1
ATOM 760 O O . ALA A 1 99 ? 19.528 3.040 -14.728 1.00 81.38 99 ALA A O 1
ATOM 761 N N . MET A 1 100 ? 17.897 1.632 -14.108 1.00 76.81 100 MET A N 1
ATOM 762 C CA . MET A 1 100 ? 18.164 0.643 -15.164 1.00 76.81 100 MET A CA 1
ATOM 763 C C . MET A 1 100 ? 17.607 1.039 -16.534 1.00 76.81 100 MET A C 1
ATOM 765 O O . MET A 1 100 ? 18.050 0.491 -17.541 1.00 76.81 100 MET A O 1
ATOM 769 N N . THR A 1 101 ? 16.640 1.956 -16.592 1.00 71.19 101 THR A N 1
ATOM 770 C CA . THR A 1 101 ? 16.021 2.383 -17.850 1.00 71.19 101 THR A CA 1
ATOM 771 C C . THR A 1 101 ? 16.810 3.565 -18.418 1.00 71.19 101 THR A C 1
ATOM 773 O O . THR A 1 101 ? 16.759 4.651 -17.838 1.00 71.19 101 THR A O 1
ATOM 776 N N . PRO A 1 102 ? 17.543 3.408 -19.540 1.00 67.75 102 PRO A N 1
ATOM 777 C CA . PRO A 1 102 ? 18.303 4.510 -20.112 1.00 67.75 102 PRO A CA 1
ATOM 778 C C . PRO A 1 102 ? 17.347 5.641 -20.511 1.00 67.75 102 PRO A C 1
ATOM 780 O O . PRO A 1 102 ? 16.312 5.359 -21.127 1.00 67.75 102 PRO A O 1
ATOM 783 N N . PRO A 1 103 ? 17.668 6.915 -20.222 1.00 75.69 103 PRO A N 1
ATOM 784 C CA . PRO A 1 103 ? 16.813 8.030 -20.612 1.00 75.69 103 PRO A CA 1
ATOM 785 C C . PRO A 1 103 ? 16.574 8.013 -22.126 1.00 75.69 103 PRO A C 1
ATOM 787 O O . PRO A 1 103 ? 17.435 7.572 -22.892 1.00 75.69 103 PRO A O 1
ATOM 790 N N . ALA A 1 104 ? 15.411 8.495 -22.574 1.00 70.94 104 ALA A N 1
ATOM 791 C CA . ALA A 1 104 ? 14.999 8.439 -23.983 1.00 70.94 104 ALA A CA 1
ATOM 792 C C . ALA A 1 104 ? 16.068 9.002 -24.943 1.00 70.94 104 ALA A C 1
ATOM 794 O O . ALA A 1 104 ? 16.299 8.435 -26.006 1.00 70.94 104 ALA A O 1
ATOM 795 N N . ASN A 1 105 ? 16.797 10.031 -24.501 1.00 78.44 105 ASN A N 1
ATOM 796 C CA . ASN A 1 105 ? 17.868 10.691 -25.254 1.00 78.44 105 ASN A CA 1
ATOM 797 C C . ASN A 1 105 ? 19.273 10.135 -24.958 1.00 78.44 105 ASN A C 1
ATOM 799 O O . ASN A 1 105 ? 20.273 10.786 -25.249 1.00 78.44 105 ASN A O 1
ATOM 803 N N . SER A 1 106 ? 19.381 8.958 -24.341 1.00 82.69 106 SER A N 1
ATOM 804 C CA . SER A 1 106 ? 20.676 8.310 -24.136 1.00 82.69 106 SER A CA 1
ATOM 805 C C . SER A 1 106 ? 21.296 7.899 -25.473 1.00 82.69 106 SER A C 1
ATOM 807 O O . SER A 1 106 ? 20.597 7.487 -26.402 1.00 82.69 106 SER A O 1
ATOM 809 N N . LEU A 1 107 ? 22.629 7.942 -25.549 1.00 81.50 107 LEU A N 1
ATOM 810 C CA . LEU A 1 107 ? 23.402 7.452 -26.698 1.00 81.50 107 LEU A CA 1
ATOM 811 C C . LEU A 1 107 ? 23.000 6.025 -27.099 1.00 81.50 107 LEU A C 1
ATOM 813 O O . LEU A 1 107 ? 22.846 5.745 -28.283 1.00 81.50 107 LEU A O 1
ATOM 817 N N . ALA A 1 108 ? 22.748 5.147 -26.124 1.00 81.31 108 ALA A N 1
ATOM 818 C CA . ALA A 1 108 ? 22.276 3.786 -26.371 1.00 81.31 108 ALA A CA 1
ATOM 819 C C . ALA A 1 108 ? 20.945 3.751 -27.148 1.00 81.31 108 ALA A C 1
ATOM 821 O O . ALA A 1 108 ? 20.818 3.003 -28.119 1.00 81.31 108 ALA A O 1
ATOM 822 N N . ASN A 1 109 ? 19.976 4.595 -26.776 1.00 82.62 109 ASN A N 1
ATOM 823 C CA . ASN A 1 109 ? 18.686 4.689 -27.462 1.00 82.62 109 ASN A CA 1
ATOM 824 C C . ASN A 1 109 ? 18.810 5.326 -28.852 1.00 82.62 109 ASN A C 1
ATOM 826 O O . ASN A 1 109 ? 18.162 4.865 -29.793 1.00 82.62 109 ASN A O 1
ATOM 830 N N . ILE A 1 110 ? 19.675 6.333 -28.999 1.00 86.00 110 ILE A N 1
ATOM 831 C CA . ILE A 1 110 ? 19.966 6.975 -30.289 1.00 86.00 110 ILE A CA 1
ATOM 832 C C . ILE A 1 110 ? 20.582 5.957 -31.262 1.00 86.00 110 ILE A C 1
ATOM 834 O O . ILE A 1 110 ? 20.099 5.805 -32.384 1.00 86.00 110 ILE A O 1
ATOM 838 N N . ILE A 1 111 ? 21.581 5.189 -30.816 1.00 89.25 111 ILE A N 1
ATOM 839 C CA . ILE A 1 111 ? 22.224 4.134 -31.616 1.00 89.25 111 ILE A CA 1
ATOM 840 C C . ILE A 1 111 ? 21.213 3.042 -31.993 1.00 89.25 111 ILE A C 1
ATOM 842 O O . ILE A 1 111 ? 21.152 2.621 -33.149 1.00 89.25 111 ILE A O 1
ATOM 846 N N . ALA A 1 112 ? 20.387 2.594 -31.043 1.00 87.88 112 ALA A N 1
ATOM 847 C CA . ALA A 1 112 ? 19.366 1.580 -31.297 1.00 87.88 112 ALA A CA 1
ATOM 848 C C . ALA A 1 112 ? 18.283 2.053 -32.285 1.00 87.88 112 ALA A C 1
ATOM 850 O O . ALA A 1 112 ? 17.754 1.248 -33.053 1.00 87.88 112 ALA A O 1
ATOM 851 N N . ARG A 1 113 ? 17.934 3.346 -32.282 1.00 88.56 113 ARG A N 1
ATOM 852 C CA . ARG A 1 113 ? 17.018 3.935 -33.269 1.00 88.56 113 ARG A CA 1
ATOM 853 C C . ARG A 1 113 ? 17.625 3.898 -34.670 1.00 88.56 113 ARG A C 1
ATOM 855 O O . ARG A 1 113 ? 16.998 3.342 -35.564 1.00 88.56 113 ARG A O 1
ATOM 862 N N . HIS A 1 114 ? 18.855 4.378 -34.830 1.00 90.25 114 HIS A N 1
ATOM 863 C CA . HIS A 1 114 ? 19.510 4.405 -36.139 1.00 90.25 114 HIS A CA 1
ATOM 864 C C . HIS A 1 114 ? 19.729 3.012 -36.738 1.00 90.25 114 HIS A C 1
ATOM 866 O O . HIS A 1 114 ? 19.554 2.834 -37.939 1.00 90.25 114 HIS A O 1
ATOM 872 N N . ARG A 1 115 ? 20.038 2.000 -35.915 1.00 92.25 115 ARG A N 1
ATOM 873 C CA . ARG A 1 115 ? 20.123 0.609 -36.396 1.00 92.25 115 ARG A CA 1
ATOM 874 C C . ARG A 1 115 ? 18.790 0.104 -36.951 1.00 92.25 115 ARG A C 1
ATOM 876 O O . ARG A 1 115 ? 18.769 -0.481 -38.024 1.00 92.25 115 ARG A O 1
ATOM 883 N N . ARG A 1 116 ? 17.676 0.383 -36.265 1.00 91.06 116 ARG A N 1
ATOM 884 C CA . ARG A 1 116 ? 16.336 -0.013 -36.734 1.00 91.06 116 ARG A CA 1
ATOM 885 C C . ARG A 1 116 ? 15.943 0.686 -38.032 1.00 91.06 116 ARG A C 1
ATOM 887 O O . ARG A 1 116 ? 15.412 0.035 -38.922 1.00 91.06 116 ARG A O 1
ATOM 894 N N . GLU A 1 117 ? 16.229 1.981 -38.143 1.00 91.00 117 GLU A N 1
ATOM 895 C CA . GLU A 1 117 ? 15.984 2.752 -39.368 1.00 91.00 117 GLU A CA 1
ATOM 896 C C . GLU A 1 117 ? 16.800 2.202 -40.549 1.00 91.00 117 GLU A C 1
ATOM 898 O O . GLU A 1 117 ? 16.265 2.056 -41.646 1.00 91.00 117 GLU A O 1
ATOM 903 N N . ALA A 1 118 ? 18.066 1.834 -40.319 1.00 89.44 118 ALA A N 1
ATOM 904 C CA . ALA A 1 118 ? 18.920 1.222 -41.336 1.00 89.44 118 ALA A CA 1
ATOM 905 C C . ALA A 1 118 ? 18.408 -0.160 -41.779 1.00 89.44 118 ALA A C 1
ATOM 907 O O . ALA A 1 118 ? 18.332 -0.430 -42.978 1.00 89.44 118 ALA A O 1
ATOM 908 N N . ASP A 1 119 ? 17.998 -1.011 -40.835 1.00 89.69 119 ASP A N 1
ATOM 909 C CA . ASP A 1 119 ? 17.427 -2.330 -41.134 1.00 89.69 119 ASP A CA 1
ATOM 910 C C . ASP A 1 119 ? 16.109 -2.217 -41.917 1.00 89.69 119 ASP A C 1
ATOM 912 O O . ASP A 1 119 ? 15.851 -2.988 -42.845 1.00 89.69 119 ASP A O 1
ATOM 916 N N . GLU A 1 120 ? 15.259 -1.248 -41.569 1.00 88.38 120 GLU A N 1
ATOM 917 C CA . GLU A 1 120 ? 14.002 -0.999 -42.274 1.00 88.38 120 GLU A CA 1
ATOM 918 C C . GLU A 1 120 ? 14.243 -0.453 -43.689 1.00 88.38 120 GLU A C 1
ATOM 920 O O . GLU A 1 120 ? 13.593 -0.895 -44.641 1.00 88.38 120 GLU A O 1
ATOM 925 N N . ALA A 1 121 ? 15.218 0.446 -43.852 1.00 86.88 121 ALA A N 1
ATOM 926 C CA . ALA A 1 121 ? 15.639 0.941 -45.158 1.00 86.88 121 ALA A CA 1
ATOM 927 C C . ALA A 1 121 ? 16.184 -0.190 -46.046 1.00 86.88 121 ALA A C 1
ATOM 929 O O . ALA A 1 121 ? 15.791 -0.296 -47.208 1.00 86.88 121 ALA A O 1
ATOM 930 N N . ALA A 1 122 ? 17.008 -1.085 -45.490 1.00 86.81 122 ALA A N 1
ATOM 931 C CA . ALA A 1 122 ? 17.525 -2.253 -46.201 1.00 86.81 122 ALA A CA 1
ATOM 932 C C . ALA A 1 122 ? 16.398 -3.204 -46.642 1.00 86.81 122 ALA A C 1
ATOM 934 O O . ALA A 1 122 ? 16.390 -3.673 -47.781 1.00 86.81 122 ALA A O 1
ATOM 935 N N . ARG A 1 123 ? 15.398 -3.442 -45.780 1.00 86.06 123 ARG A N 1
ATOM 936 C CA . ARG A 1 123 ? 14.217 -4.252 -46.130 1.00 86.06 123 ARG A CA 1
ATOM 937 C C . ARG A 1 123 ? 13.383 -3.622 -47.243 1.00 86.06 123 ARG A C 1
ATOM 939 O O . ARG A 1 123 ? 12.955 -4.341 -48.143 1.00 86.06 123 ARG A O 1
ATOM 946 N N . ARG A 1 124 ? 13.165 -2.302 -47.217 1.00 85.06 124 ARG A N 1
ATOM 947 C CA . ARG A 1 124 ? 12.456 -1.602 -48.304 1.00 85.06 124 ARG A CA 1
ATOM 948 C C . ARG A 1 124 ? 13.225 -1.665 -49.620 1.00 85.06 124 ARG A C 1
ATOM 950 O O . ARG A 1 124 ? 12.611 -1.916 -50.649 1.00 85.06 124 ARG A O 1
ATOM 957 N N . ALA A 1 125 ? 14.544 -1.478 -49.591 1.00 82.12 125 ALA A N 1
ATOM 958 C CA . ALA A 1 125 ? 15.383 -1.569 -50.785 1.00 82.12 125 ALA A CA 1
ATOM 959 C C . ALA A 1 125 ? 15.355 -2.980 -51.402 1.00 82.12 125 ALA A C 1
ATOM 961 O O . ALA A 1 125 ? 15.192 -3.124 -52.612 1.00 82.12 125 ALA A O 1
ATOM 962 N N . ALA A 1 126 ? 15.421 -4.024 -50.569 1.00 80.25 126 ALA A N 1
ATOM 963 C CA . ALA A 1 126 ? 15.299 -5.408 -51.024 1.00 80.25 126 ALA A CA 1
ATOM 964 C C . ALA A 1 126 ? 13.916 -5.705 -51.635 1.00 80.25 126 ALA A C 1
ATOM 966 O O . ALA A 1 126 ? 13.830 -6.388 -52.650 1.00 80.25 126 ALA A O 1
ATOM 967 N N . ALA A 1 127 ? 12.840 -5.149 -51.068 1.00 79.06 127 ALA A N 1
ATOM 968 C CA . ALA A 1 127 ? 11.486 -5.294 -51.608 1.00 79.06 127 ALA A CA 1
ATOM 969 C C . ALA A 1 127 ? 11.250 -4.515 -52.920 1.00 79.06 127 ALA A C 1
ATOM 971 O O . ALA A 1 127 ? 10.335 -4.846 -53.667 1.00 79.06 127 ALA A O 1
ATOM 972 N N . ALA A 1 128 ? 12.060 -3.490 -53.201 1.00 74.62 128 ALA A N 1
ATOM 973 C CA . ALA A 1 128 ? 11.950 -2.646 -54.391 1.00 74.62 128 ALA A CA 1
ATOM 974 C C . ALA A 1 128 ? 12.778 -3.146 -55.589 1.00 74.62 128 ALA A C 1
ATOM 976 O O . ALA A 1 128 ? 12.727 -2.529 -56.651 1.00 74.62 128 ALA A O 1
ATOM 977 N N . THR A 1 129 ? 13.543 -4.235 -55.445 1.00 71.00 129 THR A N 1
ATOM 978 C CA . THR A 1 129 ? 14.337 -4.788 -56.552 1.00 71.00 129 THR A CA 1
ATOM 979 C C . THR A 1 129 ? 13.421 -5.619 -57.464 1.00 71.00 129 THR A C 1
ATOM 981 O O . THR A 1 129 ? 12.904 -6.642 -57.010 1.00 71.00 129 THR A O 1
ATOM 984 N N . PRO A 1 130 ? 13.169 -5.208 -58.723 1.00 61.66 130 PRO A N 1
ATOM 985 C CA . PRO A 1 130 ? 12.312 -5.967 -59.628 1.00 61.66 130 PRO A CA 1
ATOM 986 C C . PRO A 1 130 ? 12.966 -7.303 -60.001 1.00 61.66 130 PRO A C 1
ATOM 988 O O . PRO A 1 130 ? 14.187 -7.392 -60.141 1.00 61.66 130 PRO A O 1
ATOM 991 N N . ALA A 1 131 ? 12.138 -8.342 -60.154 1.00 62.06 131 ALA A N 1
ATOM 992 C CA . ALA A 1 131 ? 12.585 -9.657 -60.602 1.00 62.06 131 ALA A CA 1
ATOM 993 C C . ALA A 1 131 ? 13.338 -9.529 -61.940 1.00 62.06 131 ALA A C 1
ATOM 995 O O . ALA A 1 131 ? 12.912 -8.739 -62.791 1.00 62.06 131 ALA A O 1
ATOM 996 N N . PRO A 1 132 ? 14.448 -10.268 -62.133 1.00 62.22 132 PRO A N 1
ATOM 997 C CA . PRO A 1 132 ? 15.198 -10.209 -63.379 1.00 62.22 132 PRO A CA 1
ATOM 998 C C . PRO A 1 132 ? 14.259 -10.519 -64.553 1.00 62.22 132 PRO A C 1
ATOM 1000 O O . PRO A 1 132 ? 13.391 -11.388 -64.411 1.00 62.22 132 PRO A O 1
ATOM 1003 N N . PRO A 1 133 ? 14.390 -9.806 -65.688 1.00 61.62 133 PRO A N 1
ATOM 1004 C CA . PRO A 1 133 ? 13.545 -10.058 -66.844 1.00 61.62 133 PRO A CA 1
ATOM 1005 C C . PRO A 1 133 ? 13.680 -11.531 -67.231 1.00 61.62 133 PRO A C 1
ATOM 1007 O O . PRO A 1 133 ? 14.795 -12.050 -67.311 1.00 61.62 133 PRO A O 1
ATOM 1010 N N . ALA A 1 134 ? 12.543 -12.208 -67.409 1.00 60.34 134 ALA A N 1
ATOM 1011 C CA . ALA A 1 134 ? 12.515 -13.579 -67.893 1.00 60.34 134 ALA A CA 1
ATOM 1012 C C . ALA A 1 134 ? 13.285 -13.615 -69.219 1.00 60.34 134 ALA A C 1
ATOM 1014 O O . ALA A 1 134 ? 12.878 -12.969 -70.182 1.00 60.34 134 ALA A O 1
ATOM 1015 N N . GLY A 1 135 ? 14.445 -14.277 -69.217 1.00 54.25 135 GLY A N 1
ATOM 1016 C CA . GLY A 1 135 ? 15.307 -14.370 -70.386 1.00 54.25 135 GLY A CA 1
ATOM 1017 C C . GLY A 1 135 ? 14.532 -14.995 -71.537 1.00 54.25 135 GLY A C 1
ATOM 1018 O O . GLY A 1 135 ? 14.029 -16.110 -71.406 1.00 54.25 135 GLY A O 1
ATOM 1019 N N . ASP A 1 136 ? 14.416 -14.252 -72.633 1.00 57.22 136 ASP A N 1
ATOM 1020 C CA . ASP A 1 136 ? 13.807 -14.727 -73.865 1.00 57.22 136 ASP A CA 1
ATOM 1021 C C . ASP A 1 136 ? 14.7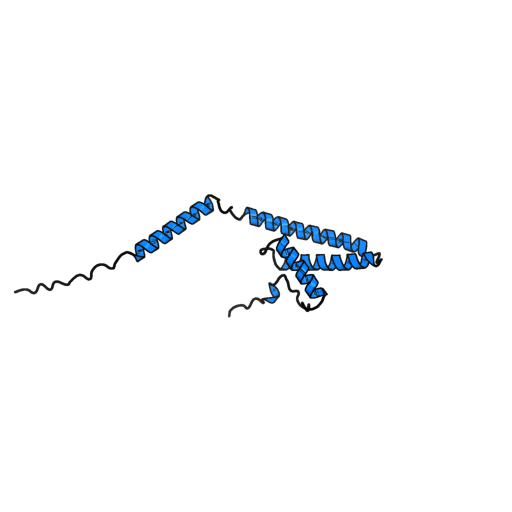29 -15.806 -74.449 1.00 57.22 136 ASP A C 1
ATOM 1023 O O . ASP A 1 136 ? 15.873 -15.542 -74.832 1.00 57.22 136 ASP A O 1
ATOM 1027 N N . GLY A 1 137 ? 14.272 -17.056 -74.390 1.00 56.19 137 GLY A N 1
ATOM 1028 C CA . GLY A 1 137 ? 14.994 -18.220 -74.883 1.00 56.19 137 GLY A CA 1
ATOM 1029 C C . GLY A 1 137 ? 15.048 -18.195 -76.405 1.00 56.19 137 GLY A C 1
ATOM 1030 O O . GLY A 1 137 ? 14.188 -18.775 -77.063 1.00 56.19 137 GLY A O 1
ATOM 1031 N N . GLY A 1 138 ? 16.064 -17.528 -76.953 1.00 51.66 138 GLY A N 1
ATOM 1032 C CA . GLY A 1 138 ? 16.402 -17.557 -78.373 1.00 51.66 138 GLY A CA 1
ATOM 1033 C C . GLY A 1 138 ? 16.764 -18.974 -78.817 1.00 51.66 138 GLY A C 1
ATOM 1034 O O . GLY A 1 138 ? 17.861 -19.463 -78.564 1.00 51.66 138 GLY A O 1
ATOM 1035 N N . ASN A 1 139 ? 15.806 -19.636 -79.456 1.00 57.16 139 ASN A N 1
ATOM 1036 C CA . ASN A 1 139 ? 15.950 -20.931 -80.106 1.00 57.16 139 ASN A CA 1
ATOM 1037 C C . ASN A 1 139 ? 16.679 -20.752 -81.450 1.00 57.16 139 ASN A C 1
ATOM 1039 O O . ASN A 1 139 ? 16.039 -20.501 -82.470 1.00 57.16 139 ASN A O 1
ATOM 1043 N N . GLU A 1 140 ? 18.008 -20.862 -81.459 1.00 54.34 140 GLU A N 1
ATOM 1044 C CA . GLU A 1 140 ? 18.776 -21.028 -82.698 1.00 54.34 140 GLU A CA 1
ATOM 1045 C C . GLU A 1 140 ? 18.791 -22.515 -83.086 1.00 54.34 140 GLU A C 1
ATOM 1047 O O . GLU A 1 140 ? 19.535 -23.324 -82.532 1.00 54.34 140 GLU A O 1
ATOM 1052 N N . GLY A 1 141 ? 17.911 -22.886 -84.020 1.00 47.47 141 GLY A N 1
ATOM 1053 C CA . GLY A 1 141 ? 17.942 -24.186 -84.691 1.00 47.47 141 GLY A CA 1
ATOM 1054 C C . GLY A 1 141 ? 18.952 -24.183 -85.850 1.00 47.47 141 GLY A C 1
ATOM 1055 O O . GLY A 1 141 ? 19.057 -23.168 -86.541 1.00 47.47 141 GLY A O 1
ATOM 1056 N N . PRO A 1 142 ? 19.688 -25.283 -86.093 1.00 66.31 142 PRO A N 1
ATOM 1057 C CA . PRO A 1 142 ? 20.668 -25.347 -87.172 1.00 66.31 142 PRO A CA 1
ATOM 1058 C C . PRO A 1 142 ? 19.999 -25.628 -88.527 1.00 66.31 142 PRO A C 1
ATOM 1060 O O . PRO A 1 142 ? 19.054 -26.418 -88.603 1.00 66.31 142 PRO A O 1
ATOM 1063 N N . ALA A 1 143 ? 20.528 -25.009 -89.585 1.00 59.44 143 ALA A N 1
ATOM 1064 C CA . ALA A 1 143 ? 20.286 -25.355 -90.986 1.00 59.44 143 ALA A CA 1
ATOM 1065 C C . ALA A 1 143 ? 21.566 -25.925 -91.606 1.00 59.44 143 ALA A C 1
ATOM 1067 O O . ALA A 1 143 ? 22.656 -25.419 -91.247 1.00 59.44 143 ALA A O 1
#

Sequence (143 aa):
MKKARAVVTNDPRRLAGIAMHSAHGRRFRDIAEEVMKEFGPDAPTTKVRELSTLRMTLEGMQSAAIAGDPNAADTIVRLSHSIARLESSLRRRRAAQVAMTPPANSLANIIARHRREADEAARRAAAATPAPPAGDGGNEGPA

Organism: NCBI:txid173366